Protein AF-A0A9E6ZRY2-F1 (afdb_monomer_lite)

Radius of gyration: 15.22 Å; chains: 1; bounding box: 36×26×38 Å

Secondary structure (DSSP, 8-state):
-HHHHHTT--EEEEEE---SHHHHHHHHHHHHT--TTEEEEEEESS-HHHHTTPPPPSSGGGHHHHHHHHHHTT-S-HHHHHHHHHHHHTTT-

Organism: NCBI:txid2926907

pLDDT: mean 87.04, std 5.17, range [60.69, 92.75]

Foldseek 3Di:
DVVCVVVVAAFEEEEECAPDPVSVVVVVVVVVPDDPSYDYYYYDPGHPCVLQVHDDDPDNVCRVVRVVVCVVVVVGDVVSVVVVVVVVVVRVD

Structure (mmCIF, N/CA/C/O backbone):
data_AF-A0A9E6ZRY2-F1
#
_entry.id   AF-A0A9E6ZRY2-F1
#
loop_
_atom_site.group_PDB
_atom_site.id
_atom_site.type_symbol
_atom_site.label_atom_id
_atom_site.label_alt_id
_atom_site.label_comp_id
_atom_site.label_asym_id
_atom_site.label_entity_id
_atom_site.label_seq_id
_atom_site.pdbx_PDB_ins_code
_atom_site.Cartn_x
_atom_site.Cartn_y
_atom_site.Cartn_z
_atom_site.occupancy
_atom_site.B_iso_or_equiv
_atom_site.auth_seq_id
_atom_site.auth_comp_id
_atom_site.auth_asym_id
_atom_site.auth_atom_id
_atom_site.pdbx_PDB_model_num
ATOM 1 N N . MET A 1 1 ? -7.134 -5.496 11.567 1.00 75.94 1 MET A N 1
ATOM 2 C CA . MET A 1 1 ? -7.184 -4.313 12.460 1.00 75.94 1 MET A CA 1
ATOM 3 C C . MET A 1 1 ? -7.712 -4.629 13.850 1.00 75.94 1 MET A C 1
ATOM 5 O O . MET A 1 1 ? -7.108 -4.193 14.818 1.00 75.94 1 MET A O 1
ATOM 9 N N . ASN A 1 2 ? -8.771 -5.436 13.971 1.00 82.62 2 ASN A N 1
ATOM 10 C CA . ASN A 1 2 ? -9.386 -5.766 15.266 1.00 82.62 2 ASN A CA 1
ATOM 11 C C . ASN A 1 2 ? -8.412 -6.367 16.290 1.00 82.62 2 ASN A C 1
ATOM 13 O O . ASN A 1 2 ? -8.460 -5.985 17.451 1.00 82.62 2 ASN A O 1
ATOM 17 N N . LEU A 1 3 ? -7.477 -7.227 15.864 1.00 89.06 3 LEU A N 1
ATOM 18 C CA . LEU A 1 3 ? -6.442 -7.757 16.760 1.00 89.06 3 LEU A CA 1
ATOM 19 C C . LEU A 1 3 ? -5.541 -6.648 17.324 1.00 89.06 3 LEU A C 1
ATOM 21 O O . LEU A 1 3 ? -5.299 -6.609 18.525 1.00 89.06 3 LEU A O 1
ATOM 25 N N . PHE A 1 4 ? -5.075 -5.723 16.480 1.00 88.00 4 PHE A N 1
ATOM 26 C CA . PHE A 1 4 ? -4.268 -4.589 16.935 1.00 88.00 4 PHE A CA 1
ATOM 27 C C . PHE A 1 4 ? -5.063 -3.659 17.847 1.00 88.00 4 PHE A C 1
ATOM 29 O O . PHE A 1 4 ? -4.528 -3.225 18.861 1.00 88.00 4 PHE A O 1
ATOM 36 N N . ALA A 1 5 ? -6.351 -3.444 17.569 1.00 88.00 5 ALA A N 1
ATOM 37 C CA . ALA A 1 5 ? -7.231 -2.704 18.467 1.00 88.00 5 ALA A CA 1
ATOM 38 C C . ALA A 1 5 ? -7.384 -3.390 19.833 1.00 88.00 5 ALA A C 1
ATOM 40 O O . ALA A 1 5 ? -7.271 -2.730 20.861 1.00 88.00 5 ALA A O 1
ATOM 41 N N . SER A 1 6 ? -7.564 -4.717 19.867 1.00 89.81 6 SER A N 1
ATOM 42 C CA . SER A 1 6 ? -7.616 -5.487 21.119 1.00 89.81 6 SER A CA 1
ATOM 43 C C . SER A 1 6 ? -6.318 -5.408 21.926 1.00 89.81 6 SER A C 1
ATOM 45 O O . SER A 1 6 ? -6.350 -5.555 23.143 1.00 89.81 6 SER A O 1
ATOM 47 N N . LEU A 1 7 ? -5.187 -5.165 21.261 1.00 92.75 7 LEU A N 1
ATOM 48 C CA . LEU A 1 7 ? -3.877 -4.987 21.888 1.00 92.75 7 LEU A CA 1
ATOM 49 C C . LEU A 1 7 ? -3.526 -3.510 22.148 1.00 92.75 7 LEU A C 1
ATOM 51 O O . LEU A 1 7 ? -2.459 -3.228 22.687 1.00 92.75 7 LEU A O 1
ATOM 55 N N . GLY A 1 8 ? -4.392 -2.566 21.768 1.00 90.56 8 GLY A N 1
ATOM 56 C CA . GLY A 1 8 ? -4.139 -1.128 21.886 1.00 90.56 8 GLY A CA 1
ATOM 57 C C . GLY A 1 8 ? -3.015 -0.601 20.983 1.00 90.56 8 GLY A C 1
ATOM 58 O O . GLY A 1 8 ? -2.428 0.440 21.274 1.00 90.56 8 GLY A O 1
ATOM 59 N N . ILE A 1 9 ? -2.687 -1.319 19.906 1.00 92.06 9 ILE A N 1
ATOM 60 C CA . ILE A 1 9 ? -1.570 -1.012 19.010 1.00 92.06 9 ILE A CA 1
ATOM 61 C C . ILE A 1 9 ? -2.045 -0.091 17.887 1.00 92.06 9 ILE A C 1
ATOM 63 O O . ILE A 1 9 ? -2.877 -0.471 17.055 1.00 92.06 9 ILE A O 1
ATOM 67 N N . LYS A 1 10 ? -1.464 1.112 17.839 1.00 91.81 10 LYS A N 1
ATOM 68 C CA . LYS A 1 10 ? -1.645 2.034 16.717 1.00 91.81 10 LYS A CA 1
ATOM 69 C C . LYS A 1 10 ? -0.975 1.488 15.462 1.00 91.81 10 LYS A C 1
ATOM 71 O O . LYS A 1 10 ? 0.153 1.008 15.532 1.00 91.81 10 LYS A O 1
ATOM 76 N N . HIS A 1 11 ? -1.669 1.550 14.335 1.00 90.62 11 HIS A N 1
ATOM 77 C CA . HIS A 1 11 ? -1.177 1.015 13.072 1.00 90.62 11 HIS A CA 1
ATOM 78 C C . HIS A 1 11 ? -1.711 1.814 11.889 1.00 90.62 11 HIS A C 1
ATOM 80 O O . HIS A 1 11 ? -2.822 2.343 11.936 1.00 90.62 11 HIS A O 1
ATOM 86 N N . SER A 1 12 ? -0.925 1.821 10.820 1.00 92.06 12 SER A N 1
ATOM 87 C CA . SER A 1 12 ? -1.314 2.335 9.513 1.00 92.06 12 SER A CA 1
ATOM 88 C C . SER A 1 12 ? -1.265 1.221 8.481 1.00 92.06 12 SER A C 1
ATOM 90 O O . SER A 1 12 ? -0.623 0.189 8.699 1.00 92.06 12 SER A O 1
ATOM 92 N N . ILE A 1 13 ? -1.983 1.407 7.381 1.00 90.25 13 ILE A N 1
ATOM 93 C CA . ILE A 1 13 ? -2.118 0.410 6.322 1.00 90.25 13 ILE A CA 1
ATOM 94 C C . ILE A 1 13 ? -1.704 1.048 5.009 1.00 90.25 13 ILE A C 1
ATOM 96 O O . ILE A 1 13 ? -2.182 2.123 4.667 1.00 90.25 13 ILE A O 1
ATOM 100 N N . LEU A 1 14 ? -0.832 0.353 4.288 1.00 91.00 14 LEU A N 1
ATOM 101 C CA . LEU A 1 14 ? -0.479 0.646 2.909 1.00 91.00 14 LEU A CA 1
ATOM 102 C C . LEU A 1 14 ? -0.692 -0.626 2.100 1.00 91.00 14 LEU A C 1
ATOM 104 O O . LEU A 1 14 ? -0.163 -1.675 2.478 1.00 91.00 14 LEU A O 1
ATOM 108 N N . MET A 1 15 ? -1.476 -0.546 1.031 1.00 89.38 15 MET A N 1
ATOM 109 C CA . MET A 1 15 ? -1.807 -1.710 0.210 1.00 89.38 15 MET A CA 1
ATOM 110 C C . MET A 1 15 ? -1.942 -1.363 -1.270 1.00 89.38 15 MET A C 1
ATOM 112 O O . MET A 1 15 ? -2.171 -0.212 -1.633 1.00 89.38 15 MET A O 1
ATOM 116 N N . ASP A 1 16 ? -1.800 -2.372 -2.122 1.00 86.75 16 ASP A N 1
ATOM 117 C CA . ASP A 1 16 ? -2.106 -2.251 -3.545 1.00 86.75 16 ASP A CA 1
ATOM 118 C C . ASP A 1 16 ? -3.629 -2.160 -3.724 1.00 86.75 16 ASP A C 1
ATOM 120 O O . ASP A 1 16 ? -4.370 -2.900 -3.074 1.00 86.75 16 ASP A O 1
ATOM 124 N N . SER A 1 17 ? -4.107 -1.253 -4.582 1.00 79.31 17 SER A N 1
ATOM 125 C CA . SER A 1 17 ? -5.540 -1.147 -4.885 1.00 79.31 17 SER A CA 1
ATOM 126 C C . SER A 1 17 ? -6.040 -2.366 -5.657 1.00 79.31 17 SER A C 1
ATOM 128 O O . SER A 1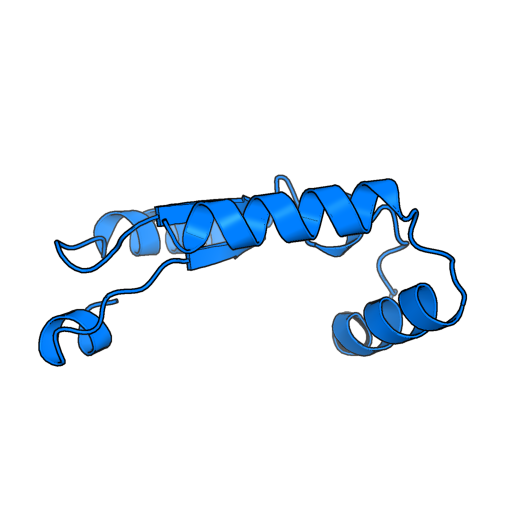 17 ? -7.159 -2.802 -5.390 1.00 79.31 17 SER A O 1
ATOM 130 N N . ASP A 1 18 ? -5.196 -2.923 -6.549 1.00 71.50 18 ASP A N 1
ATOM 131 C CA . ASP A 1 18 ? -5.481 -4.049 -7.450 1.00 71.50 18 ASP A CA 1
ATOM 132 C C . ASP A 1 18 ? -6.910 -3.976 -8.040 1.00 71.50 18 ASP A C 1
ATOM 134 O O . ASP A 1 18 ? -7.862 -4.466 -7.439 1.00 71.50 18 ASP A O 1
ATOM 138 N N . GLU A 1 19 ? -7.083 -3.412 -9.243 1.00 69.06 19 GLU A N 1
ATOM 139 C CA . GLU A 1 19 ? -8.390 -3.193 -9.907 1.00 69.06 19 GLU A CA 1
ATOM 140 C C . GLU A 1 19 ? -9.160 -4.493 -10.265 1.00 69.06 19 GLU A C 1
ATOM 142 O O . GLU A 1 19 ? -9.331 -4.862 -11.428 1.00 69.06 19 GLU A O 1
ATOM 147 N N . ASN A 1 20 ? -9.642 -5.229 -9.269 1.00 77.56 20 ASN A N 1
ATOM 148 C CA . ASN A 1 20 ? -10.429 -6.447 -9.420 1.00 77.56 20 ASN A CA 1
ATOM 149 C C . ASN A 1 20 ? -11.633 -6.402 -8.469 1.00 77.56 20 ASN A C 1
ATOM 151 O O . ASN A 1 20 ? -11.502 -5.991 -7.319 1.00 77.56 20 ASN A O 1
ATOM 155 N N . GLU A 1 21 ? -12.797 -6.879 -8.913 1.00 74.69 21 GLU A N 1
ATOM 156 C CA . GLU A 1 21 ? -14.030 -6.948 -8.108 1.00 74.69 21 GLU A CA 1
ATOM 157 C C . GLU A 1 21 ? -13.819 -7.631 -6.747 1.00 74.69 21 GLU A C 1
ATOM 159 O O . GLU A 1 21 ? -14.369 -7.207 -5.734 1.00 74.69 21 GLU A O 1
ATOM 164 N N . THR A 1 22 ? -12.971 -8.665 -6.687 1.00 79.31 22 THR A N 1
ATOM 165 C CA . THR A 1 22 ? -12.662 -9.337 -5.411 1.00 79.31 22 THR A CA 1
ATOM 166 C C . THR A 1 22 ? -11.866 -8.433 -4.469 1.00 79.31 22 THR A C 1
ATOM 168 O O . THR A 1 22 ? -12.090 -8.457 -3.261 1.00 79.31 22 THR A O 1
ATOM 171 N N . GLN A 1 23 ? -10.955 -7.624 -5.010 1.00 79.69 23 GLN A N 1
ATOM 172 C CA . GLN A 1 23 ? -10.140 -6.699 -4.223 1.00 79.69 23 GLN A CA 1
ATOM 173 C C . GLN A 1 23 ? -10.943 -5.489 -3.755 1.00 79.69 23 GLN A C 1
ATOM 175 O O . GLN A 1 23 ? -10.723 -5.019 -2.647 1.00 79.69 23 GLN A O 1
ATOM 180 N N . GLN A 1 24 ? -11.963 -5.060 -4.501 1.00 82.81 24 GLN A N 1
ATOM 181 C CA . GLN A 1 24 ? -12.895 -4.034 -4.021 1.00 82.81 24 GLN A CA 1
ATOM 182 C C . GLN A 1 24 ? -13.598 -4.459 -2.726 1.00 82.81 24 GLN A C 1
ATOM 184 O O . GLN A 1 24 ? -13.650 -3.682 -1.777 1.00 82.81 24 GLN A O 1
ATOM 189 N N . ILE A 1 25 ? -14.050 -5.716 -2.639 1.00 85.56 25 ILE A N 1
ATOM 190 C CA . ILE A 1 25 ? -14.660 -6.260 -1.413 1.00 85.56 25 ILE A CA 1
ATOM 191 C C . ILE A 1 25 ? -13.657 -6.242 -0.251 1.00 85.56 25 ILE A C 1
ATOM 193 O O . ILE A 1 25 ? -14.020 -5.933 0.885 1.00 85.56 25 ILE A O 1
ATOM 197 N N . VAL A 1 26 ? -12.389 -6.566 -0.519 1.00 85.06 26 VAL A N 1
ATOM 198 C CA . VAL A 1 26 ? -11.321 -6.525 0.491 1.00 85.06 26 VAL A CA 1
ATOM 199 C C . VAL A 1 26 ? -11.045 -5.086 0.932 1.00 85.06 26 VAL A C 1
ATOM 201 O O . VAL A 1 26 ? -10.965 -4.835 2.132 1.00 85.06 26 VAL A O 1
ATOM 204 N N . ASN A 1 27 ? -10.969 -4.141 -0.004 1.00 84.56 27 ASN A N 1
ATOM 205 C CA . ASN A 1 27 ? -10.744 -2.723 0.269 1.00 84.56 27 ASN A CA 1
ATOM 206 C C . ASN A 1 27 ? -11.882 -2.140 1.122 1.00 84.56 27 ASN A C 1
ATOM 208 O O . ASN A 1 27 ? -11.624 -1.499 2.141 1.00 84.56 27 ASN A O 1
ATOM 212 N N . GLU A 1 28 ? -13.139 -2.445 0.786 1.00 87.62 28 GLU A N 1
ATOM 213 C CA . GLU A 1 28 ? -14.305 -2.073 1.597 1.00 87.62 28 GLU A CA 1
ATOM 214 C C . GLU A 1 28 ? -14.278 -2.733 2.978 1.00 87.62 28 GLU A C 1
ATOM 216 O O . GLU A 1 28 ? -14.590 -2.100 3.987 1.00 87.62 28 GLU A O 1
ATOM 221 N N . PHE A 1 29 ? -13.894 -4.009 3.062 1.00 88.56 29 PHE A N 1
ATOM 222 C CA . PHE A 1 29 ? -13.766 -4.704 4.341 1.00 88.56 29 PHE A CA 1
ATOM 223 C C . PHE A 1 29 ? -12.700 -4.064 5.238 1.00 88.56 29 PHE A C 1
ATOM 225 O O . PHE A 1 29 ? -12.909 -3.931 6.446 1.00 88.56 29 PHE A O 1
ATOM 232 N N . ILE A 1 30 ? -11.570 -3.658 4.658 1.00 87.31 30 ILE A N 1
ATOM 233 C CA . ILE A 1 30 ? -10.501 -2.947 5.358 1.00 87.31 30 ILE A CA 1
ATOM 234 C C . ILE A 1 30 ? -11.034 -1.605 5.863 1.00 87.31 30 ILE A C 1
ATOM 236 O O . ILE A 1 30 ? -10.950 -1.355 7.063 1.00 87.31 30 ILE A O 1
ATOM 240 N N . GLU A 1 31 ? -11.688 -0.802 5.027 1.00 87.06 31 GLU A N 1
ATOM 241 C CA . GLU A 1 31 ? -12.255 0.477 5.474 1.00 87.06 31 GLU A CA 1
ATOM 242 C C . GLU A 1 31 ? -13.288 0.289 6.602 1.00 87.06 31 GLU A C 1
ATOM 244 O O . GLU A 1 31 ? -13.247 0.980 7.620 1.00 87.06 31 GLU A O 1
ATOM 249 N N . ASN A 1 32 ? -14.143 -0.732 6.502 1.00 88.75 32 ASN A N 1
ATOM 250 C CA . ASN A 1 32 ? -15.124 -1.069 7.539 1.00 88.75 32 ASN A CA 1
ATOM 251 C C . ASN A 1 32 ? -14.494 -1.566 8.855 1.00 88.75 32 ASN A C 1
ATOM 253 O O . ASN A 1 32 ? -15.126 -1.500 9.910 1.00 88.75 32 ASN A O 1
ATOM 257 N N . CYS A 1 33 ? -13.261 -2.076 8.819 1.00 87.81 33 CYS A N 1
ATOM 258 C CA . CYS A 1 33 ? -12.523 -2.537 9.999 1.00 87.81 33 CYS A CA 1
ATOM 259 C C . CYS A 1 33 ? -11.694 -1.431 10.679 1.00 87.81 33 CYS A C 1
ATOM 261 O O . CYS A 1 33 ? -10.990 -1.711 11.664 1.00 87.81 33 CYS A O 1
ATOM 263 N N . LYS A 1 34 ? -11.749 -0.197 10.165 1.00 88.31 34 LYS A N 1
ATOM 264 C CA . LYS A 1 34 ? -11.085 0.966 10.752 1.00 88.31 34 LYS A CA 1
ATOM 265 C C . LYS A 1 34 ? -11.578 1.201 12.178 1.00 88.31 34 LYS A C 1
ATOM 267 O O . LYS A 1 34 ? -12.759 1.074 12.491 1.00 88.31 34 LYS A O 1
ATOM 272 N N . ASN A 1 35 ? -10.655 1.534 13.071 1.00 88.25 35 ASN A N 1
ATOM 273 C CA . ASN A 1 35 ? -10.962 1.785 14.477 1.00 88.25 35 ASN A CA 1
ATOM 274 C C . ASN A 1 35 ? -10.106 2.928 15.031 1.00 88.25 35 ASN A C 1
ATOM 276 O O . ASN A 1 35 ? -9.269 3.485 14.331 1.00 88.25 35 ASN A O 1
ATOM 280 N N . THR A 1 36 ? -10.288 3.256 16.310 1.00 89.94 36 THR A N 1
ATOM 281 C CA . THR A 1 36 ? -9.583 4.353 16.996 1.00 89.94 36 THR A CA 1
ATOM 282 C C . THR A 1 36 ? -8.0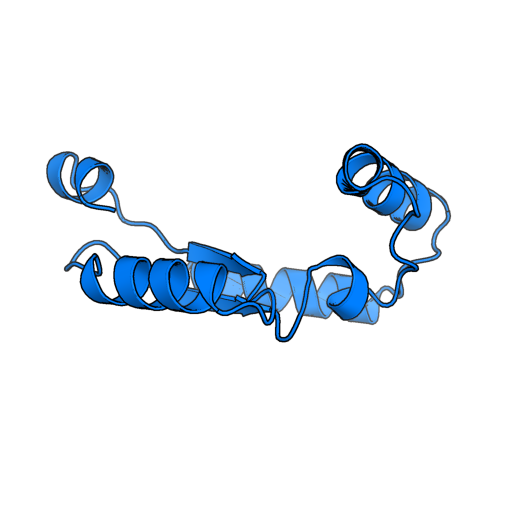54 4.200 17.025 1.00 89.94 36 THR A C 1
ATOM 284 O O . THR A 1 36 ? -7.347 5.173 17.276 1.00 89.94 36 THR A O 1
ATOM 287 N N . TYR A 1 37 ? -7.526 2.995 16.791 1.00 89.94 37 TYR A N 1
ATOM 288 C CA . TYR A 1 37 ? -6.089 2.724 16.703 1.00 89.94 37 TYR A CA 1
ATOM 289 C C . TYR A 1 37 ? -5.569 2.692 15.259 1.00 89.94 37 TYR A C 1
ATOM 291 O O . TYR A 1 37 ? -4.362 2.585 15.052 1.00 89.94 37 TYR A O 1
ATOM 299 N N . THR A 1 38 ? -6.444 2.783 14.261 1.00 89.81 38 THR A N 1
ATOM 300 C CA . THR A 1 38 ? -6.035 2.943 12.867 1.00 89.81 38 THR A CA 1
ATOM 301 C C . THR A 1 38 ? -5.703 4.411 12.625 1.00 89.81 38 THR A C 1
ATOM 303 O O . THR A 1 38 ? -6.583 5.262 12.737 1.00 89.81 38 THR A O 1
ATOM 306 N N . VAL A 1 39 ? -4.436 4.703 12.331 1.00 90.25 39 VAL A N 1
ATOM 307 C CA . VAL A 1 39 ? -3.947 6.074 12.131 1.00 90.25 39 VAL A CA 1
ATOM 308 C C . VAL A 1 39 ? -4.259 6.512 10.704 1.00 90.25 39 VAL A C 1
ATOM 310 O O . VAL A 1 39 ? -5.183 7.296 10.509 1.00 90.25 39 VAL A O 1
ATOM 313 N N . ASN A 1 40 ? -3.595 5.912 9.712 1.00 89.94 40 ASN A N 1
ATOM 314 C CA . ASN A 1 40 ? -3.817 6.209 8.299 1.00 89.94 40 ASN A CA 1
ATOM 315 C C . ASN A 1 40 ? -4.013 4.926 7.478 1.00 89.94 40 ASN A C 1
ATOM 317 O O . ASN A 1 40 ? -3.471 3.865 7.797 1.00 89.94 40 ASN A O 1
ATOM 321 N N . ILE A 1 41 ? -4.811 5.025 6.418 1.00 89.12 41 ILE A N 1
ATOM 322 C CA . ILE A 1 41 ? -4.969 3.984 5.398 1.00 89.12 41 ILE A CA 1
ATOM 323 C C . ILE A 1 41 ? -4.669 4.651 4.067 1.00 89.12 41 ILE A C 1
ATOM 325 O O . ILE A 1 41 ? -5.228 5.706 3.772 1.00 89.12 41 ILE A O 1
ATOM 329 N N . ASP A 1 42 ? -3.788 4.041 3.293 1.00 90.50 42 ASP A N 1
ATOM 330 C CA . ASP A 1 42 ? -3.377 4.541 1.996 1.00 90.50 42 ASP A CA 1
ATOM 331 C C . ASP A 1 42 ? -3.226 3.388 1.001 1.00 90.50 42 ASP A C 1
ATOM 333 O O . ASP A 1 42 ? -2.998 2.230 1.366 1.00 90.50 42 ASP A O 1
ATOM 337 N N . LEU A 1 43 ? -3.396 3.718 -0.270 1.00 89.12 43 LEU A N 1
ATOM 338 C CA . LEU A 1 43 ? -3.464 2.788 -1.382 1.00 89.12 43 LEU A CA 1
ATOM 339 C C . LEU A 1 43 ? -2.484 3.220 -2.474 1.00 89.12 43 LEU A C 1
ATOM 341 O O . LEU A 1 43 ? -2.248 4.414 -2.684 1.00 89.12 43 LEU A O 1
ATOM 345 N N . PHE A 1 44 ? -1.911 2.250 -3.178 1.00 88.62 44 PHE A N 1
ATOM 346 C CA . PHE A 1 44 ? -1.308 2.494 -4.488 1.00 88.62 44 PHE A CA 1
ATOM 347 C C . PHE A 1 44 ? -2.396 2.459 -5.557 1.00 88.62 44 PHE A C 1
ATOM 349 O O . PHE A 1 44 ? -3.269 1.601 -5.484 1.00 88.62 44 PHE A O 1
ATOM 356 N N . ASP A 1 45 ? -2.326 3.340 -6.560 1.00 82.75 45 ASP A N 1
ATOM 357 C CA . ASP A 1 45 ? -3.340 3.416 -7.626 1.00 82.75 45 ASP A CA 1
ATOM 358 C C . ASP A 1 45 ? -3.560 2.064 -8.319 1.00 82.75 45 ASP A C 1
ATOM 360 O O . ASP A 1 45 ? -4.694 1.682 -8.609 1.00 82.75 45 ASP A O 1
ATOM 364 N N . LYS A 1 46 ? -2.472 1.316 -8.530 1.00 83.06 46 LYS A N 1
ATOM 365 C CA . LYS A 1 46 ? -2.494 -0.009 -9.146 1.00 83.06 46 LYS A CA 1
ATOM 366 C C . LYS A 1 46 ? -1.730 -1.030 -8.313 1.00 83.06 46 LYS A C 1
ATOM 368 O O . LYS A 1 46 ? -2.348 -1.766 -7.550 1.00 83.06 46 LYS A O 1
ATOM 373 N N . ASP A 1 47 ? -0.407 -1.048 -8.445 1.00 86.50 47 ASP A N 1
ATOM 374 C CA . ASP A 1 47 ? 0.499 -1.859 -7.639 1.00 86.50 47 ASP A CA 1
ATOM 375 C C . ASP A 1 47 ? 1.813 -1.113 -7.367 1.00 86.50 47 ASP A C 1
ATOM 377 O O . ASP A 1 47 ? 2.122 -0.083 -7.980 1.00 86.50 47 ASP A O 1
ATOM 381 N N . LEU A 1 48 ? 2.583 -1.6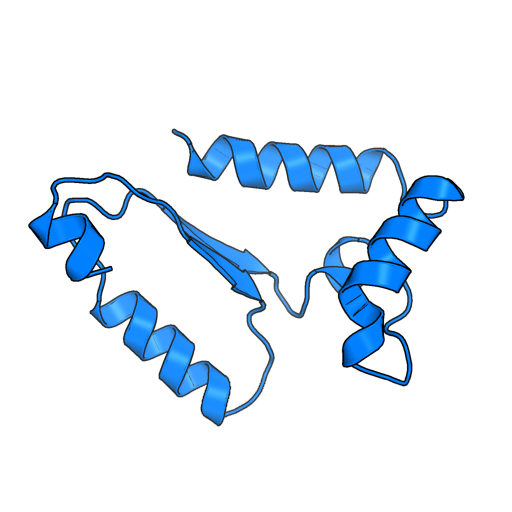18 -6.404 1.00 87.75 48 LEU A N 1
ATOM 382 C CA . LEU A 1 48 ? 3.891 -1.070 -6.055 1.00 87.75 48 LEU A CA 1
ATOM 383 C C . LEU A 1 48 ? 4.856 -1.035 -7.254 1.00 87.75 48 LEU A C 1
ATOM 385 O O . LEU A 1 48 ? 5.686 -0.131 -7.346 1.00 87.75 48 LEU A O 1
ATOM 389 N N . GLU A 1 49 ? 4.782 -2.001 -8.171 1.00 88.38 49 GLU A N 1
ATOM 390 C CA . GLU A 1 49 ? 5.630 -2.015 -9.365 1.00 88.38 49 GLU A CA 1
ATOM 391 C C . GLU A 1 49 ? 5.348 -0.837 -10.299 1.00 88.38 49 GLU A C 1
ATOM 393 O O . GLU A 1 49 ? 6.291 -0.171 -10.733 1.00 88.38 49 GLU A O 1
ATOM 398 N N . ASP A 1 50 ? 4.072 -0.555 -10.564 1.00 88.69 50 ASP A N 1
ATOM 399 C CA . ASP A 1 50 ? 3.627 0.588 -11.361 1.00 88.69 50 ASP A CA 1
ATOM 400 C C . ASP A 1 50 ? 4.034 1.908 -10.690 1.00 88.69 50 ASP A C 1
ATOM 402 O O . ASP A 1 50 ? 4.615 2.782 -11.337 1.00 88.69 50 ASP A O 1
ATOM 406 N N . PHE A 1 51 ? 3.874 2.001 -9.363 1.00 89.25 51 PHE A N 1
ATOM 407 C CA . PHE A 1 51 ? 4.323 3.157 -8.582 1.00 89.25 51 PHE A CA 1
ATOM 408 C C . PHE A 1 51 ? 5.831 3.420 -8.730 1.00 89.25 51 PHE A C 1
ATOM 410 O O . PHE A 1 51 ? 6.259 4.566 -8.903 1.00 89.25 51 PHE A O 1
ATOM 417 N N . LEU A 1 52 ? 6.641 2.357 -8.686 1.00 87.94 52 LEU A N 1
ATOM 418 C CA . LEU A 1 52 ? 8.096 2.416 -8.845 1.00 87.94 52 LEU A CA 1
ATOM 419 C C . LEU A 1 52 ? 8.546 2.536 -10.310 1.00 87.94 52 LEU A C 1
ATOM 421 O O . LEU A 1 52 ? 9.739 2.713 -10.559 1.00 87.94 52 LEU A O 1
ATOM 425 N N . GLY A 1 53 ? 7.623 2.451 -11.273 1.00 86.88 53 GLY A N 1
ATOM 426 C CA . GLY A 1 53 ? 7.916 2.519 -12.705 1.00 86.88 53 GLY A CA 1
ATOM 427 C C . GLY A 1 53 ? 8.680 1.306 -13.243 1.00 86.88 53 GLY A C 1
ATOM 428 O O . GLY A 1 53 ? 9.378 1.421 -14.251 1.00 86.88 53 GLY A O 1
ATOM 429 N N . ILE A 1 54 ? 8.587 0.150 -12.580 1.00 88.62 54 ILE A N 1
ATOM 430 C CA . ILE A 1 54 ? 9.304 -1.070 -12.972 1.00 88.62 54 ILE A CA 1
ATOM 431 C C . ILE A 1 54 ? 8.381 -2.066 -13.683 1.00 88.62 54 ILE A C 1
ATOM 433 O O . ILE A 1 54 ? 7.187 -2.135 -13.398 1.00 88.62 54 ILE A O 1
ATOM 437 N N . PRO A 1 55 ? 8.915 -2.899 -14.594 1.00 86.31 55 PRO A N 1
ATOM 438 C CA . PRO A 1 55 ? 8.098 -3.884 -15.286 1.00 86.31 55 PRO A CA 1
ATOM 439 C C . PRO A 1 55 ? 7.619 -4.976 -14.327 1.00 86.31 55 PRO A C 1
ATOM 441 O O . PRO A 1 55 ? 8.418 -5.577 -13.600 1.00 86.31 55 PRO A O 1
ATOM 444 N N . THR A 1 56 ? 6.328 -5.295 -14.388 1.00 84.81 56 THR A N 1
ATOM 445 C CA . THR A 1 56 ? 5.750 -6.433 -13.671 1.00 84.81 56 THR A CA 1
ATOM 446 C C . THR A 1 56 ? 6.301 -7.744 -14.252 1.00 84.81 56 THR A C 1
ATOM 448 O O . THR A 1 56 ? 6.213 -7.967 -15.465 1.00 84.81 56 THR A O 1
ATOM 451 N N . PRO A 1 57 ? 6.866 -8.647 -13.432 1.00 86.44 57 PRO A N 1
ATOM 452 C CA . PRO A 1 57 ? 7.378 -9.914 -13.933 1.00 86.44 57 PRO A CA 1
ATOM 453 C C . PRO A 1 57 ? 6.228 -10.821 -14.411 1.00 86.44 57 PRO A C 1
ATOM 455 O O . PRO A 1 57 ? 5.147 -10.814 -13.819 1.00 86.44 57 PRO A O 1
ATOM 458 N N . PRO A 1 58 ? 6.454 -11.686 -15.421 1.00 84.31 58 PRO A N 1
ATOM 459 C CA . PRO A 1 58 ? 5.429 -12.615 -15.919 1.00 84.31 58 PRO A CA 1
ATOM 460 C C . PRO A 1 58 ? 4.973 -13.620 -14.850 1.00 84.31 58 PRO A C 1
ATOM 462 O O . PRO A 1 58 ? 3.875 -14.169 -14.912 1.00 84.31 58 PRO A O 1
ATOM 465 N N . ARG A 1 59 ? 5.826 -13.864 -13.854 1.00 87.69 59 ARG A N 1
ATOM 466 C CA . ARG A 1 59 ? 5.554 -14.703 -12.693 1.00 87.69 59 ARG A CA 1
ATOM 467 C C . ARG A 1 59 ? 5.322 -13.830 -11.467 1.00 87.69 59 ARG A C 1
ATOM 469 O O . ARG A 1 59 ? 6.248 -13.166 -11.006 1.00 87.69 59 ARG A O 1
ATOM 476 N N . LYS A 1 60 ? 4.110 -13.884 -10.908 1.00 83.06 60 LYS A N 1
ATOM 477 C CA . LYS A 1 60 ? 3.718 -13.088 -9.731 1.00 83.06 60 LYS A CA 1
ATOM 478 C C . LYS A 1 60 ? 4.567 -13.386 -8.488 1.00 83.06 60 LYS A C 1
ATOM 480 O O . LYS A 1 60 ? 4.795 -12.499 -7.680 1.00 83.06 60 LYS A O 1
ATOM 485 N N . ASP A 1 61 ? 5.085 -14.604 -8.344 1.00 86.75 61 ASP A N 1
ATOM 486 C CA . ASP A 1 61 ? 5.969 -14.968 -7.228 1.00 86.75 61 ASP A CA 1
ATOM 487 C C . ASP A 1 61 ? 7.345 -14.282 -7.288 1.00 86.75 61 ASP A C 1
ATOM 489 O O . ASP A 1 61 ? 8.031 -14.176 -6.275 1.00 86.75 61 ASP A O 1
ATOM 493 N N . LEU A 1 62 ? 7.737 -13.770 -8.460 1.00 89.56 62 LEU A N 1
ATOM 494 C CA . LEU A 1 62 ? 8.994 -13.048 -8.64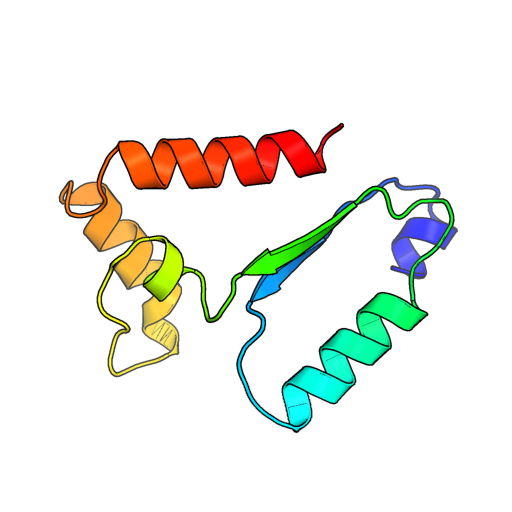1 1.00 89.56 62 LEU A CA 1
ATOM 495 C C . LEU A 1 62 ? 8.874 -11.554 -8.337 1.00 89.56 62 LEU A C 1
ATOM 497 O O . LEU A 1 62 ? 9.890 -10.868 -8.398 1.00 89.56 62 LEU A O 1
ATOM 501 N N . LYS A 1 63 ? 7.679 -11.046 -8.001 1.00 86.19 63 LYS A N 1
ATOM 502 C CA . LYS A 1 63 ? 7.449 -9.625 -7.695 1.00 86.19 63 LYS A CA 1
ATOM 503 C C . LYS A 1 63 ? 8.455 -9.069 -6.668 1.00 86.19 63 LYS A C 1
ATOM 505 O O . LYS A 1 63 ? 9.176 -8.131 -7.017 1.00 86.19 63 LYS A O 1
ATOM 510 N N . PRO A 1 64 ? 8.645 -9.685 -5.476 1.00 88.19 64 PRO A N 1
ATOM 511 C CA . PRO A 1 64 ? 9.589 -9.153 -4.491 1.00 88.19 64 PRO A CA 1
ATOM 512 C C . PRO A 1 64 ? 11.037 -9.193 -4.990 1.00 88.19 64 PRO A C 1
ATOM 514 O O . PRO A 1 64 ? 11.802 -8.253 -4.786 1.00 88.19 64 PRO A O 1
ATOM 517 N N . LEU A 1 65 ? 11.418 -10.275 -5.680 1.00 89.69 65 LEU A N 1
ATOM 518 C CA . LEU A 1 65 ? 12.772 -10.437 -6.206 1.00 89.69 65 LEU A CA 1
ATOM 519 C C . LEU A 1 65 ? 13.070 -9.421 -7.313 1.00 89.69 65 LEU A C 1
ATOM 521 O O . LEU A 1 65 ? 14.176 -8.889 -7.367 1.00 89.69 65 LEU A O 1
ATOM 525 N N . ASN A 1 66 ? 12.089 -9.138 -8.170 1.00 89.00 66 ASN A N 1
ATOM 526 C CA . ASN A 1 66 ? 12.199 -8.157 -9.238 1.00 89.00 66 ASN A CA 1
ATOM 527 C C . ASN A 1 66 ? 12.404 -6.752 -8.666 1.00 89.00 66 ASN A C 1
ATOM 529 O O . ASN A 1 66 ? 13.340 -6.082 -9.080 1.00 89.00 66 ASN A O 1
ATOM 533 N N . ILE A 1 67 ? 11.624 -6.343 -7.659 1.00 89.38 67 ILE A N 1
ATOM 534 C CA . ILE A 1 67 ? 11.805 -5.041 -6.993 1.00 89.38 67 ILE A CA 1
ATOM 535 C C . ILE A 1 67 ? 13.230 -4.913 -6.438 1.00 89.38 67 ILE A C 1
ATOM 537 O O . ILE A 1 67 ? 13.928 -3.943 -6.730 1.00 89.38 67 ILE A O 1
ATOM 541 N N . MET A 1 68 ? 13.703 -5.925 -5.703 1.00 89.88 68 MET A N 1
ATOM 542 C CA . MET A 1 68 ? 15.058 -5.923 -5.136 1.00 89.88 68 MET A CA 1
ATOM 543 C C . MET A 1 68 ? 16.149 -5.903 -6.215 1.00 89.88 68 MET A C 1
ATOM 545 O O . MET A 1 68 ? 17.170 -5.235 -6.053 1.00 89.88 68 MET A O 1
ATOM 549 N N . TYR A 1 69 ? 15.945 -6.624 -7.320 1.00 90.69 69 TYR A N 1
ATOM 550 C CA . TYR A 1 69 ? 16.862 -6.643 -8.457 1.00 90.69 69 TYR A CA 1
ATOM 551 C C . TYR A 1 69 ? 16.930 -5.278 -9.154 1.00 90.69 69 TYR A C 1
ATOM 553 O O . TYR A 1 69 ? 18.026 -4.772 -9.378 1.00 90.69 69 TYR A O 1
ATOM 561 N N . GLN A 1 70 ? 15.782 -4.656 -9.438 1.00 88.38 70 GLN A N 1
ATOM 562 C CA . GLN A 1 70 ? 15.718 -3.342 -10.084 1.00 88.38 70 GLN A CA 1
ATOM 563 C C . GLN A 1 70 ? 16.286 -2.238 -9.192 1.00 88.38 70 GLN A C 1
ATOM 565 O O . GLN A 1 70 ? 17.009 -1.372 -9.680 1.00 88.38 70 GLN A O 1
ATOM 570 N N . HIS A 1 71 ? 16.041 -2.310 -7.881 1.00 88.88 71 HIS A N 1
ATOM 571 C CA . HIS A 1 71 ? 16.659 -1.403 -6.918 1.00 88.88 71 HIS A CA 1
ATOM 572 C C . HIS A 1 71 ? 18.187 -1.532 -6.926 1.00 88.88 71 HIS A C 1
ATOM 574 O O . HIS A 1 71 ? 18.897 -0.535 -7.006 1.00 88.88 71 HIS A O 1
ATOM 580 N N . LYS A 1 72 ? 18.704 -2.769 -6.906 1.00 90.50 72 LYS A N 1
ATOM 581 C CA . LYS A 1 72 ? 20.148 -3.030 -6.935 1.00 90.50 72 LYS A CA 1
ATOM 582 C C . LYS A 1 72 ? 20.819 -2.565 -8.233 1.00 90.50 72 LYS A C 1
ATOM 584 O O . LYS A 1 72 ? 21.987 -2.198 -8.197 1.00 90.50 72 LYS A O 1
ATOM 589 N N . ASN A 1 73 ? 20.111 -2.608 -9.359 1.00 89.88 73 ASN A N 1
ATOM 590 C CA . ASN A 1 73 ? 20.628 -2.171 -10.658 1.00 89.88 73 ASN A CA 1
ATOM 591 C C . ASN A 1 73 ? 20.344 -0.691 -10.958 1.00 89.88 73 ASN A C 1
ATOM 593 O O . ASN A 1 73 ? 20.407 -0.306 -12.124 1.00 89.88 73 ASN A O 1
ATOM 597 N N . GLU A 1 74 ? 19.971 0.112 -9.952 1.00 85.12 74 GLU A N 1
ATOM 598 C CA . GLU A 1 74 ? 19.680 1.552 -10.099 1.00 85.12 74 GLU A CA 1
ATOM 599 C C . GLU A 1 74 ? 18.612 1.847 -11.172 1.00 85.12 74 GLU A C 1
ATOM 601 O O . GLU A 1 74 ? 18.558 2.921 -11.762 1.00 85.12 74 GLU A O 1
ATOM 606 N N . SER A 1 75 ? 17.737 0.872 -11.438 1.00 84.06 75 SER A N 1
ATOM 607 C CA . SER A 1 75 ? 16.671 0.968 -12.444 1.00 84.06 75 SER A CA 1
ATOM 608 C C . SER A 1 75 ? 15.392 1.604 -11.888 1.00 84.06 75 SER A C 1
ATOM 610 O O . SER A 1 75 ? 14.434 1.803 -12.627 1.00 84.06 75 SER A O 1
ATOM 612 N N . ILE A 1 76 ? 15.378 1.918 -10.589 1.00 87.12 76 ILE A N 1
ATOM 613 C CA . ILE A 1 76 ? 14.335 2.698 -9.919 1.00 87.12 76 ILE A CA 1
ATOM 614 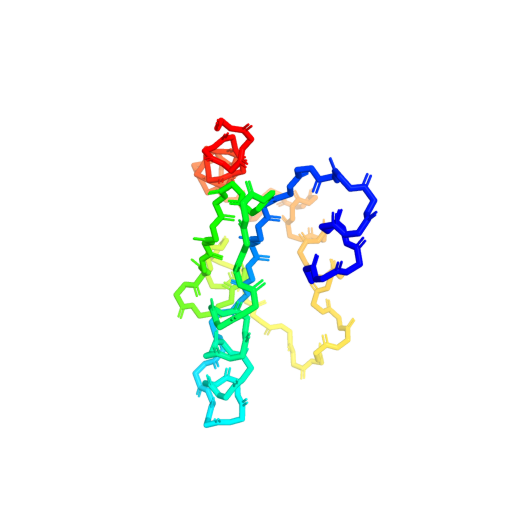C C . ILE A 1 76 ? 14.885 4.106 -9.710 1.00 87.12 76 ILE A C 1
ATOM 616 O O . ILE A 1 76 ? 15.919 4.271 -9.063 1.00 87.12 76 ILE A O 1
ATOM 620 N N . THR A 1 77 ? 14.188 5.114 -10.227 1.00 88.50 77 THR A N 1
ATOM 621 C CA . THR A 1 77 ? 14.586 6.518 -10.080 1.00 88.50 77 THR A CA 1
ATOM 622 C C . THR A 1 77 ? 14.621 6.927 -8.606 1.00 88.50 77 THR A C 1
ATOM 624 O O . THR A 1 77 ? 13.698 6.613 -7.851 1.00 88.50 77 THR A O 1
ATOM 627 N N . GLU A 1 78 ? 15.637 7.691 -8.195 1.00 87.88 78 GLU A N 1
ATOM 628 C CA . GLU A 1 78 ? 15.734 8.213 -6.822 1.00 87.88 78 GLU A CA 1
ATOM 629 C C . GLU A 1 78 ? 14.499 9.029 -6.412 1.00 87.88 78 GLU A C 1
ATOM 631 O O . GLU A 1 78 ? 14.064 8.950 -5.266 1.00 87.88 78 GLU A O 1
ATOM 636 N N . GLU A 1 79 ? 13.881 9.741 -7.358 1.00 89.25 79 GLU A N 1
ATOM 637 C CA . GLU A 1 79 ? 12.617 10.459 -7.157 1.00 89.25 79 GLU A CA 1
ATOM 638 C C . GLU A 1 79 ? 11.497 9.525 -6.679 1.00 89.25 79 GLU A C 1
ATOM 640 O O . GLU A 1 79 ? 10.822 9.829 -5.701 1.00 89.25 79 GLU A O 1
ATOM 645 N N . LYS A 1 80 ? 11.346 8.340 -7.288 1.00 89.00 80 LYS A N 1
ATOM 646 C CA . LYS A 1 80 ? 10.333 7.350 -6.885 1.00 89.00 80 LYS A CA 1
ATOM 647 C C . LYS A 1 80 ? 10.612 6.740 -5.520 1.00 89.00 80 LYS A C 1
ATOM 649 O O . LYS A 1 80 ? 9.683 6.455 -4.766 1.00 89.00 80 LYS A O 1
ATOM 654 N N . ILE A 1 81 ? 11.884 6.576 -5.171 1.00 88.94 81 ILE A N 1
ATOM 655 C CA . ILE A 1 81 ? 12.285 6.130 -3.832 1.00 88.94 81 ILE A CA 1
ATOM 656 C C . ILE A 1 81 ? 11.964 7.216 -2.798 1.00 88.94 81 ILE A C 1
ATOM 658 O O . ILE A 1 81 ? 11.463 6.903 -1.717 1.00 88.94 81 ILE A O 1
ATOM 662 N N . ALA A 1 82 ? 12.211 8.485 -3.128 1.00 91.62 82 ALA A N 1
ATOM 663 C CA . ALA A 1 82 ? 11.860 9.616 -2.277 1.00 91.62 82 ALA A CA 1
ATOM 664 C C . ALA A 1 82 ? 10.337 9.752 -2.108 1.00 91.62 82 ALA A C 1
ATOM 666 O O . ALA A 1 82 ? 9.874 9.944 -0.985 1.00 91.62 82 ALA A O 1
ATOM 667 N N . GLU A 1 83 ? 9.555 9.574 -3.178 1.00 91.94 83 GLU A N 1
ATOM 668 C CA . GLU A 1 83 ? 8.088 9.527 -3.121 1.00 91.94 83 GLU A CA 1
ATOM 669 C C . GLU A 1 83 ? 7.592 8.372 -2.240 1.00 91.94 83 GLU A C 1
ATOM 671 O O . GLU A 1 83 ? 6.752 8.591 -1.366 1.00 91.94 83 GLU A O 1
ATOM 676 N N . LEU A 1 84 ? 8.140 7.157 -2.404 1.00 91.44 84 LEU A N 1
ATOM 677 C CA . LEU A 1 84 ? 7.785 6.006 -1.562 1.00 91.44 84 LEU A CA 1
ATOM 678 C C . LEU A 1 84 ? 8.079 6.294 -0.090 1.00 91.44 84 LEU A C 1
ATOM 680 O O . LEU A 1 84 ? 7.263 6.005 0.783 1.00 91.44 84 LEU A O 1
ATOM 684 N N . ARG A 1 85 ? 9.249 6.873 0.188 1.00 91.94 85 ARG A N 1
ATOM 685 C CA . ARG A 1 85 ? 9.648 7.248 1.540 1.00 91.94 85 ARG A CA 1
ATOM 686 C C . ARG A 1 85 ? 8.692 8.277 2.135 1.00 91.94 85 ARG A C 1
ATOM 688 O O . ARG A 1 85 ? 8.238 8.069 3.252 1.00 91.94 85 ARG A O 1
ATOM 695 N N . GLY A 1 86 ? 8.351 9.327 1.388 1.00 92.62 86 GLY A N 1
ATOM 696 C CA . GLY A 1 86 ? 7.387 10.337 1.825 1.00 92.62 86 GLY A CA 1
ATOM 697 C C . GLY A 1 86 ? 6.008 9.740 2.119 1.00 92.62 86 GLY A C 1
ATOM 698 O O . GLY A 1 86 ? 5.402 10.073 3.132 1.00 92.62 86 GLY A O 1
ATOM 699 N N . LYS A 1 87 ? 5.554 8.788 1.292 1.00 91.19 87 LYS A N 1
ATOM 700 C CA . LYS A 1 87 ? 4.301 8.048 1.506 1.00 91.19 87 LYS A CA 1
ATOM 701 C C . LYS A 1 87 ? 4.348 7.153 2.749 1.00 91.19 87 LYS A C 1
ATOM 703 O O . LYS A 1 87 ? 3.342 6.984 3.417 1.00 91.19 87 LYS A O 1
ATOM 708 N N . ILE A 1 88 ? 5.500 6.574 3.092 1.00 91.00 88 ILE A N 1
ATOM 709 C CA . ILE A 1 88 ? 5.654 5.806 4.341 1.00 91.00 88 ILE A CA 1
ATOM 710 C C . ILE A 1 88 ? 5.714 6.743 5.552 1.00 91.00 88 ILE A C 1
ATOM 712 O O . ILE A 1 88 ? 5.120 6.446 6.585 1.00 91.00 88 ILE A O 1
ATOM 716 N N . GLU A 1 89 ? 6.415 7.870 5.443 1.00 92.12 89 GLU A N 1
ATOM 717 C CA . GLU A 1 89 ? 6.530 8.854 6.523 1.00 92.12 89 GLU A CA 1
ATOM 718 C C . GLU A 1 89 ? 5.162 9.467 6.870 1.00 92.12 89 GLU A C 1
ATOM 720 O O . GLU A 1 89 ? 4.828 9.543 8.053 1.00 92.12 89 GLU A O 1
ATOM 725 N N . SER A 1 90 ? 4.311 9.763 5.878 1.00 89.75 90 SER A N 1
ATOM 726 C CA . SER A 1 90 ? 2.936 10.238 6.114 1.00 89.75 90 SER A CA 1
ATOM 727 C C . SER A 1 90 ? 2.031 9.217 6.815 1.00 89.75 90 SER A C 1
ATOM 729 O O . SER A 1 90 ? 0.982 9.575 7.346 1.00 89.75 90 SER A O 1
ATOM 731 N N . LEU A 1 91 ? 2.410 7.937 6.835 1.00 88.25 91 LEU A N 1
ATOM 732 C CA . LEU A 1 91 ? 1.675 6.887 7.541 1.00 88.25 91 LEU A CA 1
ATOM 733 C C . LEU A 1 91 ? 2.095 6.743 9.006 1.00 88.25 91 LEU A C 1
ATOM 735 O O . LEU A 1 91 ? 1.412 6.043 9.752 1.00 88.25 91 LEU A O 1
ATOM 739 N N . ILE A 1 92 ? 3.210 7.339 9.424 1.00 82.62 92 ILE A N 1
ATOM 740 C CA . ILE A 1 92 ? 3.714 7.239 10.801 1.00 82.62 92 ILE A CA 1
ATOM 741 C C . ILE A 1 92 ? 3.167 8.376 11.680 1.00 82.62 92 ILE A C 1
ATOM 743 O O . ILE A 1 92 ? 3.031 8.183 12.892 1.00 82.62 92 ILE A O 1
ATOM 747 N N . GLU A 1 93 ? 2.855 9.527 11.078 1.00 60.69 93 GLU A N 1
ATOM 748 C CA . GLU A 1 93 ? 2.265 10.708 11.735 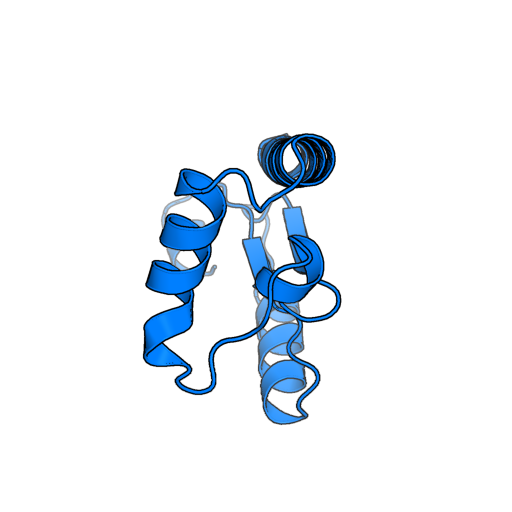1.00 60.69 93 GLU A CA 1
ATOM 749 C C . GLU A 1 93 ? 0.774 10.535 12.069 1.00 60.69 93 GLU A C 1
ATOM 751 O O . GLU A 1 93 ? 0.398 10.892 13.214 1.00 60.69 93 GLU A O 1
#

Sequence (93 aa):
MNLFASLGIKHSILMDSDENETQQIVNEFIENCKNTYTVNIDLFDKDLEDFLGIPTPPRKDLKPLNIMYQHKNESITEEKIAELRGKIESLIE